Protein AF-A0A822DLN4-F1 (afdb_monomer_lite)

pLDDT: mean 73.06, std 12.38, range [49.09, 89.94]

Secondary structure (DSSP, 8-state):
--TTSTT---HHHHHHHS-HHHHHHHHHHS-TTSPP---HHHHHHHHHHHHHHHIIIIIIHHHHHHHHHHTT-TTT--SS-HHHHHHHHHHHH--

Radius of gyration: 22.94 Å; chains: 1; bounding box: 42×24×66 Å

Foldseek 3Di:
DDPPDPPDDDPVNLVVVAPPQLVVQLVVPDDPPDDRDSDVVSSVVSVVVVVVCCCVVVVVVCVVVVVVVCVVDVPDDDVDDPVRVVVVVVVVVVD

Sequence (95 aa):
MSKSSKNFISFEQALKKYDFRQLRLLCLSYSWSLTLNYSDHERNKAVIYEVMLNDCFFHDAKTHLGVFQVSSNANAVTKFDEHGRTFNEHFSTSK

Structure (mmCIF, N/CA/C/O backbone):
data_AF-A0A822DLN4-F1
#
_entry.id   AF-A0A822DLN4-F1
#
loop_
_atom_site.group_PDB
_atom_site.id
_atom_site.type_symbol
_atom_site.label_atom_id
_atom_site.label_alt_id
_atom_site.label_comp_id
_atom_site.label_asym_id
_atom_site.label_entity_id
_atom_site.label_seq_id
_atom_site.pdbx_PDB_ins_code
_atom_site.Cartn_x
_atom_site.Cartn_y
_atom_site.Cartn_z
_atom_site.occupancy
_atom_site.B_iso_or_equiv
_atom_site.auth_seq_id
_atom_site.auth_comp_id
_atom_site.auth_asym_id
_atom_site.auth_atom_id
_atom_site.pdbx_PDB_model_num
ATOM 1 N N . MET A 1 1 ? -9.166 -4.761 16.274 1.00 54.06 1 MET A N 1
ATOM 2 C CA . MET A 1 1 ? -10.165 -3.706 16.571 1.00 54.06 1 MET A CA 1
ATOM 3 C C . MET A 1 1 ? -11.376 -4.367 17.222 1.00 54.06 1 MET A C 1
ATOM 5 O O . MET A 1 1 ? -11.951 -5.255 16.612 1.00 54.06 1 MET A O 1
ATOM 9 N N . SER A 1 2 ? -11.710 -4.025 18.469 1.00 53.19 2 SER A N 1
ATOM 10 C CA . SER A 1 2 ? -12.885 -4.574 19.173 1.00 53.19 2 SER A CA 1
ATOM 11 C C . SER A 1 2 ? -14.137 -3.760 18.832 1.00 53.19 2 SER A C 1
ATOM 13 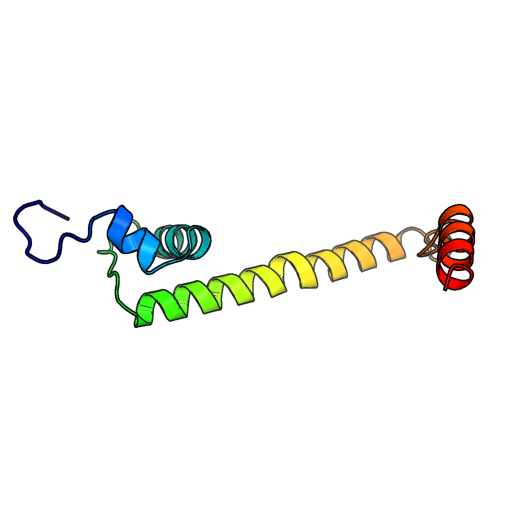O O . SER A 1 2 ? -14.035 -2.541 18.693 1.00 53.19 2 SER A O 1
ATOM 15 N N . LYS A 1 3 ? -15.312 -4.408 18.760 1.00 54.41 3 LYS A N 1
ATOM 16 C CA . LYS A 1 3 ? -16.626 -3.756 18.557 1.00 54.41 3 LYS A CA 1
ATOM 17 C C . LYS A 1 3 ? -16.921 -2.642 19.576 1.00 54.41 3 LYS A C 1
ATOM 19 O O . LYS A 1 3 ? -17.757 -1.792 19.307 1.00 54.41 3 LYS A O 1
ATOM 24 N N . SER A 1 4 ? -16.224 -2.622 20.716 1.00 55.75 4 SER A N 1
ATOM 25 C CA . SER A 1 4 ? -16.382 -1.599 21.758 1.00 55.75 4 SER A CA 1
ATOM 26 C C . SER A 1 4 ? -15.491 -0.356 21.580 1.00 55.75 4 SER A C 1
ATOM 28 O O . SER A 1 4 ? -15.632 0.599 22.343 1.00 55.75 4 SER A O 1
ATOM 30 N N . SER A 1 5 ? -14.561 -0.335 20.616 1.00 49.94 5 SER A N 1
ATOM 31 C CA . SER A 1 5 ? -13.716 0.837 20.348 1.00 49.94 5 SER A CA 1
ATOM 32 C C . SER A 1 5 ? -14.361 1.713 19.271 1.00 49.94 5 SER A C 1
ATOM 34 O O . SER A 1 5 ? -14.655 1.232 18.179 1.00 49.94 5 SER A O 1
ATOM 36 N N . LYS A 1 6 ? -14.548 3.009 19.5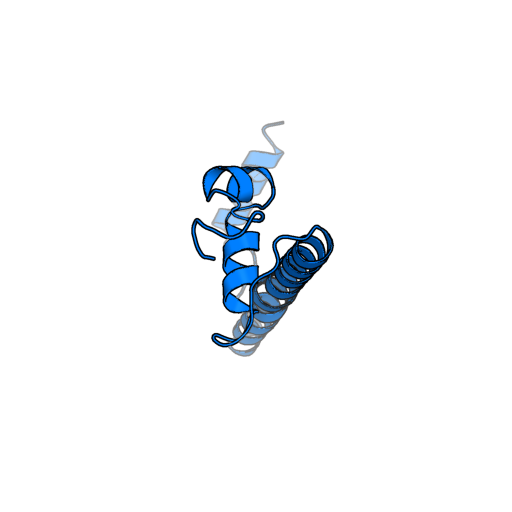59 1.00 54.94 6 LYS A N 1
ATOM 37 C CA . LYS A 1 6 ? -15.209 4.012 18.692 1.00 54.94 6 LYS A CA 1
ATOM 38 C C . LYS A 1 6 ? -14.573 4.217 17.302 1.00 54.94 6 LYS A C 1
ATOM 40 O O . LYS A 1 6 ? -15.119 4.967 16.507 1.00 54.94 6 LYS A O 1
ATOM 45 N N . ASN A 1 7 ? -13.466 3.543 16.994 1.00 6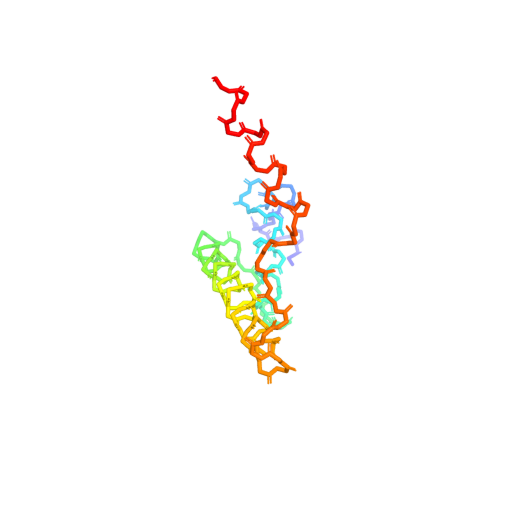2.88 7 ASN A N 1
ATOM 46 C CA . ASN A 1 7 ? -12.747 3.649 15.724 1.00 62.88 7 ASN A CA 1
ATOM 47 C C . ASN A 1 7 ? -12.948 2.439 14.798 1.00 62.88 7 ASN A C 1
ATOM 49 O O . ASN A 1 7 ? -12.073 2.156 13.988 1.00 62.88 7 ASN A O 1
ATOM 53 N N . PHE A 1 8 ? -14.054 1.694 14.902 1.00 64.56 8 PHE A N 1
ATOM 54 C CA . PHE A 1 8 ? -14.315 0.568 13.998 1.00 64.56 8 PHE A CA 1
ATOM 55 C C . PHE A 1 8 ? -14.666 1.055 12.584 1.00 64.56 8 PHE A C 1
ATOM 57 O O . PHE A 1 8 ? -15.817 1.347 12.278 1.00 64.56 8 PHE A O 1
ATOM 64 N N . ILE A 1 9 ? -13.659 1.136 11.715 1.00 70.81 9 ILE A N 1
ATOM 65 C CA . ILE A 1 9 ? -13.854 1.298 10.274 1.00 70.81 9 ILE A CA 1
ATOM 66 C C . ILE A 1 9 ? -14.316 -0.046 9.713 1.00 70.81 9 ILE A C 1
ATOM 68 O O . ILE A 1 9 ? -13.636 -1.063 9.861 1.00 70.81 9 ILE A O 1
ATOM 72 N N . SER A 1 10 ? -15.492 -0.052 9.085 1.00 75.75 10 SER A N 1
ATOM 73 C CA . SER A 1 10 ? -15.952 -1.219 8.329 1.00 75.75 10 SER A CA 1
ATOM 74 C C . SER A 1 10 ? -15.051 -1.447 7.114 1.00 75.75 10 SER A C 1
ATOM 76 O O . SER A 1 10 ? -14.512 -0.501 6.539 1.00 75.75 10 SER A O 1
ATOM 78 N N . PHE A 1 11 ? -14.903 -2.705 6.696 1.00 77.56 11 PHE A N 1
ATOM 79 C CA . PHE A 1 11 ? -14.084 -3.044 5.531 1.00 77.56 11 PHE A CA 1
ATOM 80 C C . PHE A 1 11 ? -14.537 -2.278 4.276 1.00 77.56 11 PHE A C 1
ATOM 82 O O . PHE A 1 11 ? -13.708 -1.755 3.542 1.00 77.56 11 PHE A O 1
ATOM 89 N N . GLU A 1 12 ? -15.846 -2.086 4.096 1.00 80.31 12 GLU A N 1
ATOM 90 C CA . GLU A 1 12 ? -16.395 -1.267 3.009 1.00 80.31 12 GLU A CA 1
ATOM 91 C C . GLU A 1 12 ? -15.969 0.205 3.082 1.00 80.31 12 GLU A C 1
ATOM 93 O O . GLU A 1 12 ? -15.665 0.816 2.060 1.00 80.31 12 GLU A O 1
ATOM 98 N N . GLN A 1 13 ? -15.920 0.794 4.278 1.00 80.94 13 GLN A N 1
ATOM 99 C CA . GLN A 1 13 ? -15.441 2.168 4.454 1.00 80.94 13 GLN A CA 1
ATOM 100 C C . GLN A 1 13 ? -13.939 2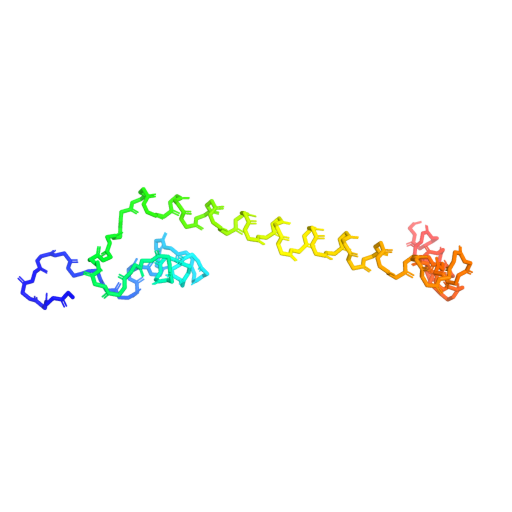.285 4.185 1.00 80.94 13 GLN A C 1
ATOM 102 O O . GLN A 1 13 ? -13.504 3.287 3.617 1.00 80.94 13 GLN A O 1
ATOM 107 N N . ALA A 1 14 ? -13.154 1.266 4.543 1.00 80.44 14 ALA A N 1
ATOM 108 C CA . ALA A 1 14 ? -11.736 1.218 4.205 1.00 80.44 14 ALA A CA 1
ATOM 109 C C . ALA A 1 14 ? -11.531 1.135 2.684 1.00 80.44 14 ALA A C 1
ATOM 111 O O . ALA A 1 14 ? -10.741 1.901 2.139 1.00 80.44 14 ALA A O 1
ATOM 112 N N . LEU A 1 15 ? -12.303 0.295 1.988 1.00 83.06 15 LEU A N 1
ATOM 113 C CA . LEU A 1 15 ? -12.251 0.158 0.527 1.00 83.06 15 LEU A CA 1
ATOM 114 C C . LEU A 1 15 ? -12.713 1.406 -0.234 1.00 83.06 15 LEU A C 1
ATOM 116 O O . LEU A 1 15 ? -12.277 1.642 -1.353 1.00 83.06 15 LEU A O 1
ATOM 120 N N . LYS A 1 16 ? -13.579 2.235 0.358 1.00 84.94 16 LYS A N 1
ATOM 121 C CA . LYS A 1 16 ? -13.926 3.541 -0.229 1.00 84.94 16 LYS A CA 1
ATOM 122 C C . LYS A 1 16 ? -12.781 4.554 -0.137 1.00 84.94 16 LYS A C 1
ATOM 124 O O . LYS A 1 16 ? -12.759 5.507 -0.910 1.00 84.94 16 LYS A O 1
ATOM 129 N N . LYS A 1 17 ? -11.867 4.388 0.825 1.00 83.06 17 LYS A N 1
ATOM 130 C CA . LYS A 1 17 ? -10.798 5.355 1.129 1.00 83.06 17 LYS A CA 1
ATOM 131 C C . LYS A 1 17 ? -9.427 4.941 0.573 1.00 83.06 17 LYS A C 1
ATOM 133 O O . LYS A 1 17 ? -8.615 5.810 0.246 1.00 83.06 17 LYS A O 1
ATOM 138 N N . TYR A 1 18 ? -9.179 3.639 0.464 1.00 83.75 18 TYR A N 1
ATOM 139 C CA . TYR A 1 18 ? -7.941 3.038 -0.030 1.00 83.75 18 TYR A CA 1
ATOM 140 C C . TYR A 1 18 ? -8.228 2.185 -1.259 1.00 83.75 18 TYR A C 1
ATOM 142 O O . TYR A 1 18 ? -9.238 1.486 -1.296 1.00 83.75 18 TYR A O 1
ATOM 150 N N . ASP A 1 19 ? -7.301 2.169 -2.216 1.00 87.00 19 ASP A N 1
ATOM 151 C CA . ASP A 1 19 ? -7.331 1.140 -3.251 1.00 87.00 19 ASP A CA 1
ATOM 152 C C . ASP A 1 19 ? -7.005 -0.244 -2.655 1.00 87.00 19 ASP A C 1
ATOM 154 O O . ASP A 1 19 ? -6.281 -0.363 -1.657 1.00 87.00 19 ASP A O 1
ATOM 158 N N . PHE A 1 20 ? -7.510 -1.311 -3.279 1.00 87.19 20 PHE A N 1
ATOM 159 C CA . PHE A 1 20 ? -7.281 -2.689 -2.836 1.00 87.19 20 PHE A CA 1
ATOM 160 C C . PHE A 1 20 ? -5.790 -3.032 -2.718 1.00 87.19 20 PHE A C 1
ATOM 162 O O . PHE A 1 20 ? -5.387 -3.754 -1.799 1.00 87.19 20 PHE A O 1
ATOM 169 N N . ARG A 1 21 ? -4.957 -2.510 -3.626 1.00 87.06 21 ARG A N 1
ATOM 170 C CA . ARG A 1 21 ? -3.507 -2.758 -3.619 1.00 87.06 21 ARG A CA 1
ATOM 171 C C . ARG A 1 21 ? -2.836 -2.058 -2.449 1.00 87.06 21 ARG A C 1
ATOM 173 O O . ARG A 1 21 ? -2.068 -2.677 -1.717 1.00 87.06 21 ARG A O 1
ATOM 180 N N . GLN A 1 22 ? -3.203 -0.805 -2.221 1.00 87.62 22 GLN A N 1
ATOM 181 C CA . GLN A 1 22 ? -2.673 0.022 -1.140 1.00 87.62 22 GLN A CA 1
ATOM 182 C C . GLN A 1 22 ? -3.040 -0.547 0.225 1.00 87.62 22 GLN A C 1
ATOM 184 O O . GLN A 1 22 ? -2.191 -0.596 1.110 1.00 87.62 22 GLN A O 1
ATOM 189 N N . LEU A 1 23 ? -4.271 -1.042 0.390 1.00 88.19 23 LEU A N 1
ATOM 190 C CA . LEU A 1 23 ? -4.703 -1.679 1.634 1.00 88.19 23 LEU A CA 1
ATOM 191 C C . LEU A 1 23 ? -3.892 -2.952 1.928 1.00 88.19 23 LEU A C 1
ATOM 193 O O . LEU A 1 23 ? -3.498 -3.198 3.070 1.00 88.19 23 LEU A O 1
ATOM 197 N N . ARG A 1 24 ? -3.604 -3.750 0.893 1.00 88.25 24 ARG A N 1
ATOM 198 C CA . ARG A 1 24 ? -2.790 -4.964 1.016 1.00 88.25 24 ARG A CA 1
ATOM 199 C C . ARG A 1 24 ? -1.335 -4.644 1.345 1.00 88.25 24 ARG A C 1
ATOM 201 O O . ARG A 1 24 ? -0.768 -5.287 2.224 1.00 88.25 24 ARG A O 1
ATOM 208 N N . LEU A 1 25 ? -0.755 -3.654 0.669 1.00 87.12 25 LEU A N 1
ATOM 209 C CA . LEU A 1 25 ? 0.600 -3.179 0.947 1.00 87.12 25 LEU A CA 1
ATOM 210 C C . LEU A 1 25 ? 0.701 -2.635 2.368 1.00 87.12 25 LEU A C 1
ATOM 212 O O . LEU A 1 25 ? 1.592 -3.035 3.104 1.00 87.12 25 LEU A O 1
ATOM 216 N N . LEU A 1 26 ? -0.268 -1.826 2.795 1.00 86.62 26 LEU A N 1
ATOM 217 C CA . LEU A 1 26 ? -0.325 -1.301 4.152 1.00 86.62 26 LEU A CA 1
ATOM 218 C C . LEU A 1 26 ? -0.397 -2.426 5.195 1.00 86.62 26 LEU A C 1
ATOM 220 O O . LEU A 1 26 ? 0.316 -2.388 6.192 1.00 86.62 26 LEU A O 1
ATOM 224 N N . CYS A 1 27 ? -1.20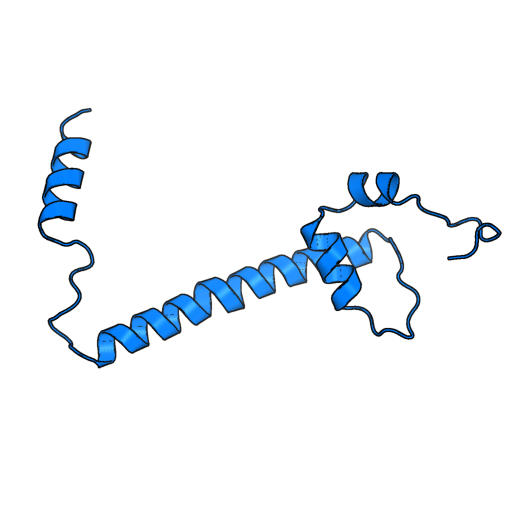4 -3.461 4.949 1.00 83.94 27 CYS A N 1
ATOM 225 C CA . CYS A 1 27 ? -1.266 -4.631 5.824 1.00 83.94 27 CYS A CA 1
ATOM 226 C C . CYS A 1 27 ? 0.071 -5.389 5.898 1.00 83.94 27 CYS A C 1
ATOM 228 O O . CYS A 1 27 ? 0.396 -5.934 6.949 1.00 83.94 27 CYS A O 1
ATOM 230 N N . LEU A 1 28 ? 0.827 -5.439 4.798 1.00 86.19 28 LEU A N 1
ATOM 231 C CA . LEU A 1 28 ? 2.115 -6.131 4.727 1.00 86.19 28 LEU A CA 1
ATOM 232 C C . LEU A 1 28 ? 3.261 -5.307 5.339 1.00 86.19 28 LEU A C 1
ATOM 234 O O . LEU A 1 28 ? 4.189 -5.875 5.906 1.00 86.19 28 LEU A O 1
ATOM 238 N N . SER A 1 29 ? 3.201 -3.977 5.232 1.00 81.50 29 SER A N 1
ATOM 239 C CA . SER A 1 29 ? 4.215 -3.058 5.764 1.00 81.50 29 SER A CA 1
ATOM 240 C C . SER A 1 29 ? 4.210 -2.974 7.291 1.00 81.50 29 SER A C 1
ATOM 242 O O . SER A 1 29 ? 5.210 -2.579 7.889 1.00 81.50 29 SER A O 1
ATOM 244 N N . TYR A 1 30 ? 3.095 -3.317 7.935 1.00 85.81 30 TYR A N 1
ATOM 245 C CA . TYR A 1 30 ? 2.990 -3.303 9.387 1.00 85.81 30 TYR A CA 1
ATOM 246 C C . TYR A 1 30 ? 3.487 -4.613 9.998 1.00 85.81 30 TYR A C 1
ATOM 248 O O . TYR A 1 30 ? 3.126 -5.706 9.570 1.00 85.81 30 TYR A O 1
ATOM 256 N N . SER A 1 31 ? 4.282 -4.499 11.065 1.00 79.94 31 SER A N 1
ATOM 257 C CA . SER A 1 31 ? 4.615 -5.657 11.893 1.00 79.94 31 SER A CA 1
ATOM 258 C C . SER A 1 31 ? 3.347 -6.232 12.523 1.00 79.94 31 SER A C 1
ATOM 260 O O . SER A 1 31 ? 2.472 -5.488 12.967 1.00 79.94 31 SER A O 1
ATOM 262 N N . TRP A 1 32 ? 3.287 -7.558 12.617 1.00 76.62 32 TRP A N 1
ATOM 263 C CA . TRP A 1 32 ? 2.178 -8.332 13.182 1.00 76.62 32 TRP A CA 1
ATOM 264 C C . TRP A 1 32 ? 1.761 -7.911 14.603 1.00 76.62 32 TRP A C 1
ATOM 266 O O . TRP A 1 32 ? 0.623 -8.150 15.001 1.00 76.62 32 TRP A O 1
ATOM 276 N N . SER A 1 33 ? 2.647 -7.247 15.349 1.00 73.31 33 SER A N 1
ATOM 277 C CA . SER A 1 33 ? 2.389 -6.772 16.716 1.00 73.31 33 SER A CA 1
ATOM 278 C C . SER A 1 33 ? 1.918 -5.311 16.805 1.00 73.31 33 SER A C 1
ATOM 280 O O . SER A 1 33 ? 1.626 -4.837 17.903 1.00 73.31 33 SER A O 1
ATOM 282 N N . LEU A 1 34 ? 1.865 -4.566 15.693 1.00 76.81 34 LEU A N 1
ATOM 283 C CA . LEU A 1 34 ? 1.512 -3.140 15.677 1.00 76.81 34 LEU A CA 1
ATOM 284 C C . LEU A 1 34 ? 0.040 -2.908 15.311 1.00 76.81 34 LEU A C 1
ATOM 286 O O . LEU A 1 34 ? -0.537 -3.586 14.466 1.00 76.81 34 LEU A O 1
ATOM 290 N N . THR A 1 35 ? -0.570 -1.891 15.928 1.00 78.12 35 THR A N 1
ATOM 291 C CA . THR A 1 35 ? -1.938 -1.477 15.585 1.00 78.12 35 THR A CA 1
ATOM 292 C C . THR A 1 35 ? -1.932 -0.696 14.273 1.00 78.12 35 THR A C 1
ATOM 294 O O . THR A 1 35 ? -1.323 0.369 14.175 1.00 78.12 35 THR A O 1
ATOM 297 N N . LEU A 1 36 ? -2.630 -1.232 13.272 1.00 75.94 36 LEU A N 1
ATOM 298 C CA . LEU A 1 36 ? -2.826 -0.604 11.969 1.00 75.94 36 LEU A CA 1
ATOM 299 C C . LEU A 1 36 ? -3.734 0.628 12.101 1.00 75.94 36 LEU A C 1
ATOM 301 O O . LEU A 1 36 ? -4.881 0.510 12.541 1.00 75.94 36 LEU A O 1
ATOM 305 N N . ASN A 1 37 ? -3.236 1.798 11.700 1.00 77.69 37 ASN A N 1
ATOM 306 C CA . ASN A 1 37 ? -3.988 3.052 11.742 1.00 77.69 37 ASN A CA 1
ATOM 307 C C . ASN A 1 37 ? -4.423 3.462 10.327 1.00 77.69 37 ASN A C 1
ATOM 309 O O . ASN A 1 37 ? -3.589 3.697 9.461 1.00 77.69 37 ASN A O 1
ATOM 313 N N . TYR A 1 38 ? -5.729 3.620 10.099 1.00 76.56 38 TYR A N 1
ATOM 314 C CA . TYR A 1 38 ? -6.298 4.019 8.799 1.00 76.56 38 TYR A CA 1
ATOM 315 C C . TYR A 1 38 ? -6.320 5.547 8.597 1.00 76.56 38 TYR A C 1
ATOM 317 O O . TYR A 1 38 ? -7.350 6.143 8.262 1.00 76.56 38 TYR A O 1
ATOM 325 N N . SER A 1 39 ? -5.189 6.204 8.857 1.00 82.31 39 SER A N 1
ATOM 326 C CA . SER A 1 39 ? -5.038 7.647 8.647 1.00 82.31 39 SER A CA 1
ATOM 327 C C . SER A 1 39 ? -4.606 7.967 7.212 1.00 82.31 39 SER A C 1
ATOM 329 O O . SER A 1 39 ? -3.994 7.149 6.520 1.00 82.31 39 SER A O 1
ATOM 331 N N . ASP A 1 40 ? -4.879 9.192 6.761 1.00 82.69 40 ASP A N 1
ATOM 332 C CA . ASP A 1 40 ? -4.463 9.656 5.430 1.00 82.69 40 ASP A CA 1
ATOM 333 C C . ASP A 1 40 ? -2.937 9.662 5.251 1.00 82.69 40 ASP A C 1
ATOM 335 O O . ASP A 1 40 ? -2.433 9.468 4.146 1.00 82.69 40 ASP A O 1
ATOM 339 N N . HIS A 1 41 ? -2.193 9.801 6.350 1.00 84.62 41 HIS A N 1
ATOM 340 C CA . HIS A 1 41 ? -0.737 9.715 6.356 1.00 84.62 41 HIS A CA 1
ATOM 341 C C . HIS A 1 41 ? -0.242 8.308 5.990 1.00 84.62 41 HIS A C 1
ATOM 343 O O . HIS A 1 41 ? 0.646 8.151 5.153 1.00 84.62 41 HIS A O 1
ATOM 349 N N . GLU A 1 42 ? -0.858 7.276 6.568 1.00 83.38 42 GLU A N 1
ATOM 350 C CA . GLU A 1 42 ? -0.537 5.882 6.255 1.00 83.38 42 GLU A CA 1
ATOM 351 C C . GLU A 1 42 ? -0.929 5.515 4.821 1.00 83.38 42 GLU A C 1
ATOM 353 O O . GLU A 1 42 ? -0.213 4.778 4.145 1.00 83.38 42 GLU A O 1
ATOM 358 N N . ARG A 1 43 ? -2.005 6.119 4.297 1.00 82.06 43 ARG A N 1
ATOM 359 C CA . ARG A 1 43 ? -2.350 6.002 2.875 1.00 82.06 43 ARG A CA 1
ATOM 360 C C . ARG A 1 43 ? -1.239 6.533 1.981 1.00 82.06 43 ARG A C 1
ATOM 362 O O . ARG A 1 43 ? -0.857 5.859 1.032 1.00 82.06 43 ARG A O 1
ATOM 369 N N . ASN A 1 44 ? -0.708 7.714 2.288 1.00 87.31 44 ASN A N 1
ATOM 370 C CA . ASN A 1 44 ? 0.349 8.307 1.476 1.00 87.31 44 ASN A CA 1
ATOM 371 C C . ASN A 1 44 ? 1.621 7.443 1.478 1.00 87.31 44 ASN A C 1
ATOM 373 O O . ASN A 1 44 ? 2.235 7.244 0.436 1.00 87.31 44 ASN A O 1
ATOM 377 N N . LYS A 1 45 ? 1.966 6.837 2.622 1.00 87.00 45 LYS A N 1
ATOM 378 C CA . LYS A 1 45 ? 3.059 5.855 2.683 1.00 87.00 45 LYS A CA 1
ATOM 379 C C . LYS A 1 45 ? 2.801 4.644 1.790 1.00 87.00 45 LYS A C 1
ATOM 381 O O . LYS A 1 45 ? 3.697 4.241 1.059 1.00 87.00 45 LYS A O 1
ATOM 386 N N . ALA A 1 46 ? 1.591 4.082 1.820 1.00 87.31 46 ALA A N 1
ATOM 387 C CA . ALA A 1 46 ? 1.237 2.944 0.972 1.00 87.31 46 ALA A CA 1
ATOM 388 C C . ALA A 1 46 ? 1.346 3.277 -0.527 1.00 87.31 46 ALA A C 1
ATOM 390 O O . ALA A 1 46 ? 1.831 2.450 -1.293 1.00 87.31 46 ALA A O 1
ATOM 391 N N . VAL A 1 47 ? 0.968 4.495 -0.931 1.00 89.94 47 VAL A N 1
ATOM 392 C CA . VAL A 1 47 ? 1.132 4.987 -2.312 1.00 89.94 47 VAL A CA 1
ATOM 393 C C . VAL A 1 47 ? 2.610 5.094 -2.690 1.00 89.94 47 VAL A C 1
ATOM 395 O O . VAL A 1 47 ? 3.006 4.640 -3.759 1.00 89.94 47 VAL A O 1
ATOM 398 N N . ILE A 1 48 ? 3.444 5.653 -1.810 1.00 88.94 48 ILE A N 1
ATOM 399 C CA . ILE A 1 48 ? 4.889 5.762 -2.053 1.00 88.94 48 ILE A CA 1
ATOM 400 C C . ILE A 1 48 ? 5.514 4.371 -2.204 1.00 88.94 48 ILE A C 1
ATOM 402 O O . ILE A 1 48 ? 6.309 4.156 -3.115 1.00 88.94 48 ILE A O 1
ATOM 406 N N . TYR A 1 49 ? 5.123 3.412 -1.360 1.00 89.31 49 TYR A N 1
ATOM 407 C CA . TYR A 1 49 ? 5.564 2.027 -1.504 1.00 89.31 49 TYR A CA 1
ATOM 408 C C . TYR A 1 49 ? 5.086 1.399 -2.811 1.00 89.31 49 TYR A C 1
ATOM 410 O O . TYR A 1 49 ? 5.856 0.687 -3.441 1.00 89.31 49 TYR A O 1
ATOM 418 N N . GLU A 1 50 ? 3.857 1.665 -3.252 1.00 89.00 50 GLU A N 1
ATOM 419 C CA . GLU A 1 50 ? 3.354 1.165 -4.534 1.00 89.00 50 GLU A CA 1
ATOM 420 C C . GLU A 1 50 ? 4.200 1.670 -5.712 1.00 89.00 50 GLU A C 1
ATOM 422 O O . GLU A 1 50 ? 4.619 0.869 -6.547 1.00 89.00 50 GLU A O 1
ATOM 427 N N . VAL A 1 51 ? 4.518 2.968 -5.744 1.00 89.06 51 VAL A N 1
ATOM 428 C CA . VAL A 1 51 ? 5.380 3.562 -6.780 1.00 89.06 51 VAL A CA 1
ATOM 429 C C . VAL A 1 51 ? 6.794 2.989 -6.705 1.00 89.06 51 VAL A C 1
ATOM 431 O O . VAL A 1 51 ? 7.317 2.524 -7.713 1.00 89.06 51 VAL A O 1
ATOM 434 N N . MET A 1 52 ? 7.382 2.936 -5.507 1.00 88.56 52 MET A N 1
ATOM 435 C CA . MET A 1 52 ? 8.717 2.373 -5.295 1.00 88.56 52 MET A CA 1
ATOM 436 C C . MET A 1 52 ? 8.797 0.914 -5.755 1.00 88.56 52 MET A C 1
ATOM 438 O O . MET A 1 52 ? 9.765 0.526 -6.402 1.00 88.56 52 MET A O 1
ATOM 442 N N . LEU A 1 53 ? 7.800 0.091 -5.420 1.00 86.12 53 LEU A N 1
ATOM 443 C CA . LEU A 1 53 ? 7.757 -1.303 -5.849 1.00 86.12 53 LEU A CA 1
ATOM 444 C C . LEU A 1 53 ? 7.575 -1.399 -7.361 1.00 86.12 53 LEU A C 1
ATOM 446 O O . LEU A 1 53 ? 8.193 -2.254 -7.984 1.00 86.12 53 LEU A O 1
ATOM 450 N N . ASN A 1 54 ? 6.757 -0.535 -7.959 1.00 85.44 54 ASN A N 1
ATOM 451 C CA . ASN A 1 54 ? 6.557 -0.561 -9.397 1.00 85.44 54 ASN A CA 1
ATOM 452 C C . ASN A 1 54 ? 7.846 -0.211 -10.156 1.00 85.44 54 ASN A C 1
ATOM 454 O O . ASN A 1 54 ? 8.242 -0.929 -11.078 1.00 85.44 54 ASN A O 1
ATOM 458 N N . ASP A 1 55 ? 8.528 0.843 -9.718 1.00 84.38 55 ASP A N 1
ATOM 459 C CA . ASP A 1 55 ? 9.784 1.285 -10.313 1.00 84.38 55 ASP A CA 1
ATOM 460 C C . ASP A 1 55 ? 10.896 0.253 -10.060 1.00 84.38 55 ASP A C 1
ATOM 462 O O . ASP A 1 55 ? 11.533 -0.217 -11.000 1.00 84.38 55 ASP A O 1
ATOM 466 N N . CYS A 1 56 ? 11.066 -0.231 -8.830 1.00 79.06 56 CYS A N 1
ATOM 467 C CA . CYS A 1 56 ? 12.120 -1.199 -8.524 1.00 79.06 56 CYS A CA 1
ATOM 468 C C . CYS A 1 56 ? 11.870 -2.578 -9.166 1.00 79.06 56 CYS A C 1
ATOM 470 O O . CYS A 1 56 ? 12.751 -3.155 -9.800 1.00 79.06 56 CYS A O 1
ATOM 472 N N . PHE A 1 57 ? 10.663 -3.141 -9.052 1.00 74.00 57 PHE A N 1
ATOM 473 C CA . PHE A 1 57 ? 10.421 -4.508 -9.524 1.00 74.00 57 PHE A CA 1
ATOM 474 C C . PHE A 1 57 ? 10.168 -4.600 -11.024 1.00 74.00 57 PHE A C 1
ATOM 476 O O . PHE A 1 57 ? 10.553 -5.602 -11.620 1.00 74.00 57 PHE A O 1
ATOM 483 N N . PHE A 1 58 ? 9.526 -3.617 -11.657 1.00 71.50 58 PHE A N 1
ATOM 484 C CA . PHE A 1 58 ? 9.220 -3.721 -13.087 1.00 71.50 58 PHE A CA 1
ATOM 485 C C . PHE A 1 58 ? 10.188 -2.940 -13.963 1.00 71.50 58 PHE A C 1
ATOM 487 O O . PHE A 1 58 ? 10.438 -3.387 -15.081 1.00 71.50 58 PHE A O 1
ATOM 494 N N . HIS A 1 59 ? 10.744 -1.814 -13.506 1.00 69.12 59 HIS A N 1
ATOM 495 C CA . HIS A 1 59 ? 11.701 -1.054 -14.312 1.00 69.12 59 HIS A CA 1
ATOM 496 C C . HIS A 1 59 ? 13.126 -1.590 -14.148 1.00 69.12 59 HIS A C 1
ATOM 498 O O . HIS A 1 59 ? 13.747 -1.959 -15.153 1.00 69.12 59 HIS A O 1
ATOM 504 N N . ASP A 1 60 ? 13.621 -1.725 -12.914 1.00 71.12 60 ASP A N 1
ATOM 505 C CA . ASP A 1 60 ? 14.992 -2.209 -12.701 1.00 71.12 60 ASP A CA 1
ATOM 506 C C . ASP A 1 60 ? 15.127 -3.682 -13.075 1.00 71.12 60 ASP A C 1
ATOM 508 O O . ASP A 1 60 ? 16.055 -4.041 -13.800 1.00 71.12 60 ASP A O 1
ATOM 512 N N . ALA A 1 61 ? 14.181 -4.543 -12.676 1.00 69.88 61 ALA A N 1
ATOM 513 C CA . ALA A 1 61 ? 14.267 -5.956 -13.044 1.00 69.88 61 ALA A CA 1
ATOM 514 C C . ALA A 1 61 ? 14.158 -6.156 -14.559 1.00 69.88 61 ALA A C 1
ATOM 516 O O . ALA A 1 61 ? 14.895 -6.965 -15.106 1.00 69.88 61 ALA A O 1
ATOM 517 N N . LYS A 1 62 ? 13.307 -5.402 -15.270 1.00 69.75 62 LYS A N 1
ATOM 518 C CA . LYS A 1 62 ? 13.237 -5.470 -16.739 1.00 69.75 62 LYS A CA 1
ATOM 519 C C . LYS A 1 62 ? 14.525 -4.986 -17.392 1.00 69.75 62 LYS A C 1
ATOM 521 O O . LYS A 1 62 ? 14.957 -5.586 -18.372 1.00 69.75 62 LYS A O 1
ATOM 526 N N . THR A 1 63 ? 15.138 -3.932 -16.862 1.00 68.75 63 THR A N 1
ATOM 527 C CA . THR A 1 63 ? 16.429 -3.439 -17.354 1.00 68.75 63 THR A CA 1
ATOM 528 C C . THR A 1 63 ? 17.513 -4.485 -17.121 1.00 68.75 63 THR A C 1
ATOM 530 O O . THR A 1 63 ? 18.224 -4.847 -18.052 1.00 68.75 63 THR A O 1
ATOM 533 N N . HIS A 1 64 ? 17.578 -5.061 -15.924 1.00 66.12 64 HIS A N 1
ATOM 534 C CA . HIS A 1 64 ? 18.550 -6.092 -15.585 1.00 66.12 64 HIS A CA 1
ATOM 535 C C . HIS A 1 64 ? 18.330 -7.393 -16.378 1.00 66.12 64 HIS A C 1
ATOM 537 O O . HIS A 1 64 ? 19.292 -7.992 -16.855 1.00 66.12 64 HIS A O 1
ATOM 543 N N . LEU A 1 65 ? 17.079 -7.820 -16.586 1.00 64.25 65 LEU A N 1
ATOM 544 C CA . LEU A 1 65 ? 16.748 -9.010 -17.380 1.00 64.25 65 LEU A CA 1
ATOM 545 C C . LEU A 1 65 ? 16.981 -8.775 -18.880 1.00 64.25 65 LEU A C 1
ATOM 547 O O . LEU A 1 65 ? 17.488 -9.656 -19.569 1.00 64.25 65 LEU A O 1
ATOM 551 N N . GLY A 1 66 ? 16.665 -7.581 -19.387 1.00 60.66 66 GLY A N 1
ATOM 552 C CA . GLY A 1 66 ? 16.939 -7.188 -20.769 1.00 60.66 66 GLY A CA 1
ATOM 553 C C . GLY A 1 66 ? 18.439 -7.104 -21.060 1.00 60.66 66 GLY A C 1
ATOM 554 O O . GLY A 1 66 ? 18.892 -7.594 -22.091 1.00 60.66 66 GLY A O 1
ATOM 555 N N . VAL A 1 67 ? 19.230 -6.569 -20.124 1.00 56.44 67 VAL A N 1
ATOM 556 C CA . VAL A 1 67 ? 20.701 -6.568 -20.203 1.00 56.44 67 VAL A CA 1
ATOM 557 C C . VAL A 1 67 ? 21.262 -7.992 -20.102 1.00 56.44 67 VAL A C 1
ATOM 559 O O . VAL A 1 67 ? 22.182 -8.339 -20.843 1.00 56.44 67 VAL A O 1
ATOM 562 N N . PHE A 1 68 ? 20.675 -8.854 -19.265 1.00 52.38 68 PHE A N 1
ATOM 563 C CA . PHE A 1 68 ? 21.064 -10.264 -19.172 1.00 52.38 68 PHE A CA 1
ATOM 564 C C . PHE A 1 68 ? 20.848 -11.017 -20.496 1.00 52.38 68 PHE A C 1
ATOM 566 O O . PHE A 1 68 ? 21.722 -11.772 -20.922 1.00 52.38 68 PHE A O 1
ATOM 573 N N . GLN A 1 69 ? 19.737 -10.768 -21.199 1.00 52.94 69 GLN A N 1
ATOM 574 C CA . GLN A 1 69 ? 19.494 -11.359 -22.521 1.00 52.94 69 GLN A CA 1
ATOM 575 C C . GLN A 1 69 ? 20.459 -10.838 -23.601 1.00 52.94 69 GLN A C 1
ATOM 577 O O . GLN A 1 69 ? 20.839 -11.601 -24.489 1.00 52.94 69 GLN A O 1
ATOM 582 N N . VAL A 1 70 ? 20.914 -9.583 -23.511 1.00 52.75 70 VAL A N 1
ATOM 583 C CA . VAL A 1 70 ? 21.899 -9.009 -24.452 1.00 52.75 70 VAL A CA 1
ATOM 584 C C . VAL A 1 70 ? 23.295 -9.625 -24.280 1.00 52.75 70 VAL A C 1
ATOM 586 O O . VAL A 1 70 ? 24.023 -9.769 -25.262 1.00 52.75 70 VAL A O 1
ATOM 589 N N . SER A 1 71 ? 23.663 -10.072 -23.074 1.00 49.09 71 SER A N 1
ATOM 590 C CA . SER A 1 71 ? 24.980 -10.680 -22.827 1.00 49.09 71 SER A CA 1
ATOM 591 C C . SER A 1 71 ? 25.159 -12.080 -23.436 1.00 49.09 71 SER A C 1
ATOM 593 O O . SER A 1 71 ? 26.296 -12.538 -23.527 1.00 49.09 71 SER A O 1
ATOM 595 N N . SER A 1 72 ? 24.085 -12.771 -23.846 1.00 52.19 72 SER A N 1
ATOM 596 C CA . SER A 1 72 ? 24.174 -14.137 -24.400 1.00 52.19 72 SER A CA 1
ATOM 597 C C . SER A 1 72 ? 24.174 -14.231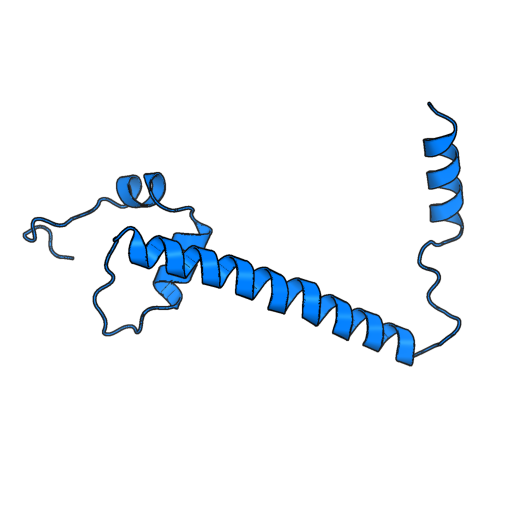 -25.927 1.00 52.19 72 SER A C 1
ATOM 599 O O . SER A 1 72 ? 24.341 -15.329 -26.438 1.00 52.19 72 SER A O 1
ATOM 601 N N . ASN A 1 73 ? 24.036 -13.131 -26.671 1.00 54.47 73 ASN A N 1
ATOM 602 C CA . ASN A 1 73 ? 24.414 -13.052 -28.089 1.00 54.47 73 ASN A CA 1
ATOM 603 C C . ASN A 1 73 ? 24.194 -11.619 -28.583 1.00 54.47 73 ASN A C 1
ATOM 605 O O . ASN A 1 73 ? 23.058 -11.219 -28.840 1.00 54.47 73 ASN A O 1
ATOM 609 N N . ALA A 1 74 ? 25.281 -10.876 -28.799 1.00 55.66 74 ALA A N 1
ATOM 610 C CA . ALA A 1 74 ? 25.252 -9.503 -29.315 1.00 55.66 74 ALA A CA 1
ATOM 611 C C . ALA A 1 74 ? 24.542 -9.351 -30.683 1.00 55.66 74 ALA A C 1
ATOM 613 O O . ALA A 1 74 ? 24.239 -8.233 -31.084 1.00 55.66 74 ALA A O 1
ATOM 614 N N . ASN A 1 75 ? 24.224 -10.458 -31.371 1.00 55.44 75 ASN A N 1
ATOM 615 C CA . ASN A 1 75 ? 23.616 -10.467 -32.705 1.00 55.44 75 ASN A CA 1
ATOM 616 C C . ASN A 1 75 ? 22.229 -11.143 -32.793 1.00 55.44 75 ASN A C 1
ATOM 618 O O . ASN A 1 75 ? 21.705 -11.255 -33.897 1.00 55.44 75 ASN A O 1
ATOM 622 N N . ALA A 1 76 ? 21.623 -11.618 -31.695 1.00 55.84 76 ALA A N 1
ATOM 623 C CA . ALA A 1 76 ? 20.404 -12.446 -31.788 1.00 55.84 76 ALA A CA 1
ATOM 624 C C . ALA A 1 76 ? 19.088 -11.737 -31.428 1.00 55.84 76 ALA A C 1
ATOM 626 O O . ALA A 1 76 ? 18.021 -12.246 -31.756 1.00 55.84 76 ALA A O 1
ATOM 627 N N . VAL A 1 77 ? 19.123 -10.576 -30.768 1.00 58.72 77 VAL A N 1
ATOM 628 C CA . VAL A 1 77 ? 17.892 -9.903 -30.325 1.00 58.72 77 VAL A CA 1
ATOM 629 C C . VAL A 1 77 ? 17.620 -8.690 -31.202 1.00 58.72 77 VAL A C 1
ATOM 631 O O . VAL A 1 77 ? 18.028 -7.568 -30.907 1.00 58.72 77 VAL A O 1
ATOM 634 N N . THR A 1 78 ? 16.891 -8.912 -32.293 1.00 61.16 78 THR A N 1
ATOM 635 C CA . THR A 1 78 ? 16.197 -7.814 -32.967 1.00 61.16 78 THR A CA 1
ATOM 636 C C . THR A 1 78 ? 14.921 -7.508 -32.181 1.00 61.16 78 THR A C 1
ATOM 638 O O . THR A 1 78 ? 14.127 -8.395 -31.889 1.00 61.16 78 THR A O 1
ATOM 641 N N . LYS A 1 79 ? 14.724 -6.240 -31.788 1.00 59.72 79 LYS A N 1
ATOM 642 C CA . LYS A 1 79 ? 13.546 -5.776 -31.017 1.00 59.72 79 LYS A CA 1
ATOM 643 C C . LYS A 1 79 ? 12.210 -6.108 -31.703 1.00 59.72 79 LYS A C 1
ATOM 645 O O . LYS A 1 79 ? 11.179 -6.161 -31.040 1.00 59.72 79 LYS A O 1
ATOM 650 N N . PHE A 1 80 ? 12.245 -6.320 -33.016 1.00 55.19 80 PHE A N 1
ATOM 651 C CA . PHE A 1 80 ? 11.135 -6.789 -33.826 1.00 55.19 80 PHE A CA 1
ATOM 652 C C . PHE A 1 80 ? 11.633 -7.889 -34.760 1.00 55.19 80 PHE A C 1
ATOM 654 O O . PHE A 1 80 ? 12.519 -7.633 -35.585 1.00 55.19 80 PHE A O 1
ATOM 661 N N . ASP A 1 81 ? 11.005 -9.061 -34.678 1.00 69.00 81 ASP A N 1
ATOM 662 C CA . ASP A 1 81 ? 11.075 -10.050 -35.751 1.00 69.00 81 ASP A CA 1
ATOM 663 C C . ASP A 1 81 ? 10.633 -9.419 -37.077 1.00 69.00 81 ASP A C 1
ATOM 665 O O . ASP A 1 81 ? 9.922 -8.408 -37.105 1.00 69.00 81 ASP A O 1
ATOM 669 N N . GLU A 1 82 ? 11.050 -10.010 -38.193 1.00 67.88 82 GLU A N 1
ATOM 670 C CA . GLU A 1 82 ? 10.708 -9.535 -39.540 1.00 67.88 82 GLU A CA 1
ATOM 671 C C . GLU A 1 82 ? 9.185 -9.373 -39.717 1.00 67.88 82 GLU A C 1
ATOM 673 O O . GLU A 1 82 ? 8.718 -8.351 -40.219 1.00 67.88 82 GLU A O 1
ATOM 678 N N . HIS A 1 83 ? 8.403 -10.284 -39.130 1.00 66.50 83 HIS A N 1
ATOM 679 C CA . HIS A 1 83 ? 6.941 -10.195 -39.046 1.00 66.50 83 HIS A CA 1
ATOM 680 C C . HIS A 1 83 ? 6.417 -8.996 -38.236 1.00 66.50 83 HIS A C 1
ATOM 682 O O . HIS A 1 83 ? 5.364 -8.434 -38.547 1.00 66.50 83 HIS A O 1
ATOM 688 N N . GLY A 1 84 ? 7.133 -8.581 -37.190 1.00 69.88 84 GLY A N 1
ATOM 689 C CA . GLY A 1 84 ? 6.773 -7.409 -36.389 1.00 69.88 84 GLY A CA 1
ATOM 690 C C . GLY A 1 84 ? 6.974 -6.099 -37.152 1.00 69.88 84 GLY A C 1
ATOM 691 O O . GLY A 1 84 ? 6.223 -5.144 -36.947 1.00 69.88 84 GLY A O 1
ATOM 692 N N . ARG A 1 85 ? 7.947 -6.062 -38.073 1.00 70.75 85 ARG A N 1
ATOM 693 C CA . ARG A 1 85 ? 8.198 -4.901 -38.941 1.00 70.75 85 ARG A CA 1
ATOM 694 C C . ARG A 1 85 ? 7.113 -4.745 -40.001 1.00 70.75 85 ARG A C 1
ATOM 696 O O . ARG A 1 85 ? 6.551 -3.658 -40.110 1.00 70.75 85 ARG A O 1
ATOM 703 N N . THR A 1 86 ? 6.737 -5.831 -40.678 1.00 74.56 86 THR A N 1
ATOM 704 C CA . THR A 1 86 ? 5.665 -5.798 -41.688 1.00 74.56 86 THR A CA 1
ATOM 705 C C . THR A 1 86 ? 4.333 -5.357 -41.083 1.00 74.56 86 THR A C 1
ATOM 707 O O . THR A 1 86 ? 3.611 -4.551 -41.664 1.00 74.56 86 THR A O 1
ATOM 710 N N . PHE A 1 87 ? 4.010 -5.825 -39.873 1.00 70.31 87 PHE A N 1
ATOM 711 C CA . PHE A 1 87 ? 2.770 -5.438 -39.196 1.00 70.31 87 PHE A CA 1
ATOM 712 C C . PHE A 1 87 ? 2.723 -3.938 -38.859 1.00 70.31 87 PHE A C 1
ATOM 714 O O . PHE A 1 87 ? 1.689 -3.292 -39.029 1.00 70.31 87 PHE A O 1
ATOM 721 N N . ASN A 1 88 ? 3.846 -3.362 -38.421 1.00 77.00 88 ASN A N 1
ATOM 722 C CA . ASN A 1 88 ? 3.926 -1.941 -38.080 1.00 77.00 88 ASN A CA 1
ATOM 723 C C . ASN A 1 88 ? 3.810 -1.027 -39.318 1.00 77.00 88 ASN A C 1
ATOM 725 O O . ASN A 1 88 ? 3.232 0.061 -39.245 1.00 77.00 88 ASN A O 1
ATOM 729 N N . GLU A 1 89 ? 4.310 -1.482 -40.467 1.00 78.00 89 GLU A N 1
ATOM 730 C CA . GLU A 1 89 ? 4.167 -0.787 -41.753 1.00 78.00 89 GLU A CA 1
ATOM 731 C C . GLU A 1 89 ? 2.712 -0.796 -42.245 1.00 78.00 89 GLU A C 1
ATOM 733 O O . GLU A 1 89 ? 2.191 0.246 -42.652 1.00 78.00 89 GLU A O 1
ATOM 738 N N . HIS A 1 90 ? 2.009 -1.925 -42.113 1.00 75.75 90 HIS A N 1
ATOM 739 C CA . HIS A 1 90 ? 0.571 -2.010 -42.406 1.00 75.75 90 HIS A CA 1
ATOM 740 C C . HIS A 1 90 ? -0.272 -1.092 -41.511 1.00 75.75 90 HIS A C 1
ATOM 742 O O . HIS A 1 90 ? -1.244 -0.486 -41.967 1.00 75.75 90 HIS A O 1
ATOM 748 N N . PHE A 1 91 ? 0.118 -0.946 -40.244 1.00 69.06 91 PHE A N 1
ATOM 749 C CA . PHE A 1 91 ? -0.553 -0.039 -39.315 1.00 69.06 91 PHE A CA 1
ATOM 750 C C . PHE A 1 91 ? -0.304 1.438 -39.644 1.00 69.06 91 PHE A C 1
ATOM 752 O O . PHE A 1 91 ? -1.207 2.261 -39.516 1.00 69.06 91 PHE A O 1
ATOM 759 N N . SER A 1 92 ? 0.907 1.776 -40.092 1.00 68.12 92 SER A N 1
ATOM 760 C CA . SER A 1 92 ? 1.287 3.154 -40.435 1.00 68.12 92 SER A CA 1
ATOM 761 C C . SER A 1 92 ? 0.685 3.626 -41.763 1.00 68.12 92 SER A C 1
ATOM 763 O O . SER A 1 92 ? 0.477 4.821 -41.946 1.00 68.12 92 SER A O 1
ATOM 765 N N . THR A 1 93 ? 0.389 2.695 -42.672 1.00 73.06 93 THR A N 1
ATOM 766 C CA . THR A 1 93 ? -0.218 2.965 -43.989 1.00 73.06 93 THR A CA 1
ATOM 767 C C . THR A 1 93 ? -1.749 2.976 -43.974 1.00 73.06 93 THR A C 1
ATOM 769 O O . THR A 1 93 ? -2.352 3.451 -44.929 1.00 73.06 93 THR A O 1
ATOM 772 N N . SER A 1 94 ? -2.389 2.506 -42.897 1.00 56.59 94 SER A N 1
ATOM 773 C CA . SER A 1 94 ? -3.856 2.509 -42.734 1.00 56.59 94 SER A CA 1
ATOM 774 C C . SER A 1 94 ? -4.407 3.777 -42.056 1.00 56.59 94 SER A C 1
ATOM 776 O O . SER A 1 94 ? -5.455 3.718 -41.412 1.00 56.59 94 SER A O 1
ATOM 778 N N . LYS A 1 95 ? -3.710 4.914 -42.164 1.00 49.19 95 LYS A N 1
ATOM 779 C CA . LYS A 1 95 ? -4.178 6.220 -41.676 1.00 49.19 95 LYS A CA 1
ATOM 780 C C . LYS A 1 95 ? -4.514 7.159 -42.822 1.00 49.19 95 LYS A C 1
ATOM 782 O O . LYS A 1 95 ? -3.705 7.218 -43.771 1.00 49.19 95 LYS A O 1
#